Protein AF-A0A1T4JQT1-F1 (afdb_monomer)

Foldseek 3Di:
DPPCCVPPPCNVVDDDDDPVVVVVVVVVVVVCVVDCPVVVVLVVVLVVVVVVCVVVVWDWDDDPDSKIKTFDFPPDDPVVVLVVVQVVCVVVVPPKDWDWDFDDPDPDDDGGITITNIDD

Organism: NCBI:txid142842

InterPro domains:
  IPR004839 Aminotransferase, class I/classII, large domain [PF00155] (7-88)
  IPR015421 Pyridoxal phosphate-dependent transferase, major domain [G3DSA:3.40.640.10] (2-35)
  IPR015422 Pyridoxal phosphate-dependent transferase, small domain [G3DSA:3.90.1150.10] (36-87)
  IPR015424 Pyridoxal phosphate-dependent transferase [SSF53383] (3-87)

Secondary structure (DSSP, 8-state):
--HHHHH-HHHHTSPPPPHHHHHHHHHHHHHHHH-THHHHHHHHHHHHHHHHHHHTT-EE---SSS-EEEEPPTTS-HHHHHHHHHHHHHHHT---EEEEE-SSS----SS-EEEEEEE-

Radius of gyration: 19.6 Å; Cα contacts (8 Å, |Δi|>4): 101; chains: 1; bounding box: 39×35×54 Å

Solvent-accessible surface area (backbone atoms only — not comparable to full-atom values): 7384 Å² total; per-residue (Å²): 136,66,65,60,71,78,65,35,61,78,62,69,77,46,82,78,77,54,71,67,58,52,52,52,53,49,52,49,51,56,49,54,76,73,42,63,63,64,56,53,50,52,53,50,50,50,53,51,52,53,49,54,42,45,75,73,69,50,50,64,55,97,59,99,57,86,50,50,36,36,49,51,61,96,88,56,60,69,66,58,55,46,50,51,52,50,54,51,34,69,70,68,72,52,86,58,50,68,44,67,50,71,82,86,88,65,100,67,88,90,73,59,62,37,31,38,39,59,52,123

Structure (mmCIF, N/CA/C/O backbone):
data_AF-A0A1T4JQT1-F1
#
_entry.id   AF-A0A1T4JQT1-F1
#
loop_
_atom_site.group_PDB
_atom_site.id
_atom_site.type_symbol
_atom_site.label_atom_id
_atom_site.label_alt_id
_atom_site.label_comp_id
_atom_site.label_asym_id
_atom_site.label_entity_id
_atom_site.label_seq_id
_atom_site.pdbx_PDB_ins_code
_atom_site.Cartn_x
_atom_site.Cartn_y
_atom_site.Cartn_z
_atom_site.occupancy
_atom_site.B_iso_or_equiv
_atom_site.auth_seq_id
_atom_site.auth_comp_id
_atom_site.auth_asym_id
_atom_site.auth_atom_id
_atom_site.pdbx_PDB_model_num
ATOM 1 N N . MET A 1 1 ? 7.246 12.844 -29.189 1.00 52.28 1 MET A N 1
ATOM 2 C CA . MET A 1 1 ? 7.428 11.842 -28.115 1.00 52.28 1 MET A CA 1
ATOM 3 C C . MET A 1 1 ? 8.524 12.345 -27.169 1.00 52.28 1 MET A C 1
ATOM 5 O O . MET A 1 1 ? 9.494 12.888 -27.675 1.00 52.28 1 MET A O 1
ATOM 9 N N . ASN A 1 2 ? 8.350 12.228 -25.843 1.00 67.62 2 ASN A N 1
ATOM 10 C CA . ASN A 1 2 ? 9.296 12.611 -24.764 1.00 67.62 2 ASN A CA 1
ATOM 11 C C . ASN A 1 2 ? 9.565 14.103 -24.476 1.00 67.62 2 ASN A C 1
ATOM 13 O O . ASN A 1 2 ? 10.676 14.484 -24.116 1.00 67.62 2 ASN A O 1
ATOM 17 N N . ILE A 1 3 ? 8.535 14.958 -24.508 1.00 89.38 3 ILE A N 1
ATOM 18 C CA . ILE A 1 3 ? 8.698 16.356 -24.060 1.00 89.38 3 ILE A CA 1
ATOM 19 C C . ILE A 1 3 ? 9.032 16.473 -22.563 1.00 89.38 3 ILE A C 1
ATOM 21 O O . ILE A 1 3 ? 9.713 17.413 -22.170 1.00 89.38 3 ILE A O 1
ATOM 25 N N . LEU A 1 4 ? 8.566 15.528 -21.733 1.00 86.19 4 LEU A N 1
ATOM 26 C CA . LEU A 1 4 ? 8.717 15.584 -20.278 1.00 86.19 4 LEU A CA 1
ATOM 27 C C . LEU A 1 4 ? 10.178 15.376 -19.869 1.00 86.19 4 LEU A C 1
ATOM 29 O O . LEU A 1 4 ? 10.704 16.151 -19.083 1.00 86.19 4 LEU A O 1
ATOM 33 N N . ILE A 1 5 ? 10.855 14.408 -20.491 1.00 84.12 5 ILE A N 1
ATOM 34 C CA . ILE A 1 5 ? 12.280 14.131 -20.264 1.00 84.12 5 ILE A CA 1
ATOM 35 C C . ILE A 1 5 ? 13.144 15.335 -20.661 1.00 84.12 5 ILE A C 1
ATOM 37 O O . ILE A 1 5 ? 14.099 15.663 -19.968 1.00 84.12 5 ILE A O 1
ATOM 41 N N . LEU A 1 6 ? 12.785 16.018 -21.754 1.00 84.94 6 LEU A N 1
ATOM 42 C CA . LEU A 1 6 ? 13.563 17.135 -22.300 1.00 84.94 6 LEU A CA 1
ATOM 43 C C . LEU A 1 6 ? 13.265 18.491 -21.640 1.00 84.94 6 LEU A C 1
ATOM 45 O O . LEU A 1 6 ? 14.068 19.411 -21.774 1.00 84.94 6 LEU A O 1
ATOM 49 N N . LYS A 1 7 ? 12.119 18.654 -20.963 1.00 89.56 7 LYS A N 1
ATOM 50 C CA . LYS A 1 7 ? 11.702 19.939 -20.364 1.00 89.56 7 LYS A CA 1
ATOM 51 C C . LYS A 1 7 ? 11.597 19.932 -18.840 1.00 89.56 7 LYS A C 1
ATOM 53 O O . LYS A 1 7 ? 11.611 21.008 -18.240 1.00 89.56 7 LYS A O 1
ATOM 58 N N . ALA A 1 8 ? 11.483 18.776 -18.190 1.00 92.00 8 ALA A N 1
ATOM 59 C CA . ALA A 1 8 ? 11.379 18.720 -16.737 1.00 92.00 8 ALA A CA 1
ATOM 60 C C . ALA A 1 8 ? 12.758 18.902 -16.088 1.00 92.00 8 ALA A C 1
ATOM 62 O O . ALA A 1 8 ? 13.576 17.984 -16.054 1.00 92.00 8 ALA A O 1
ATOM 63 N N . ARG A 1 9 ? 12.999 20.084 -15.505 1.00 88.56 9 ARG A N 1
ATOM 64 C CA . ARG A 1 9 ? 14.235 20.373 -14.751 1.00 88.56 9 ARG A CA 1
ATOM 65 C C . ARG A 1 9 ? 14.462 19.389 -13.603 1.00 88.56 9 ARG A C 1
ATOM 67 O O . ARG A 1 9 ? 15.592 18.981 -13.373 1.00 88.56 9 ARG A O 1
ATOM 74 N N . THR A 1 10 ? 13.390 18.982 -12.925 1.00 89.69 10 THR A N 1
ATOM 75 C CA . THR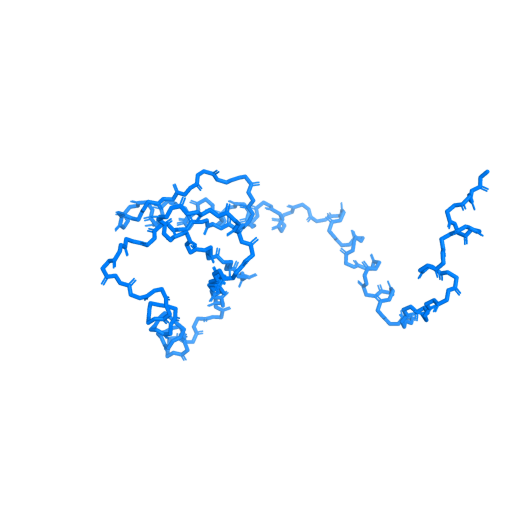 A 1 10 ? 13.437 17.995 -11.836 1.00 89.69 10 THR A CA 1
ATOM 76 C C . THR A 1 10 ? 13.899 16.618 -12.298 1.00 89.69 10 THR A C 1
ATOM 78 O O . THR A 1 10 ? 14.420 15.870 -11.485 1.00 89.69 10 THR A O 1
ATOM 81 N N . PHE A 1 11 ? 13.740 16.283 -13.580 1.00 86.00 11 PHE A N 1
ATOM 82 C CA . PHE A 1 11 ? 14.234 15.030 -14.145 1.00 86.00 11 PHE A CA 1
ATOM 83 C C . PHE A 1 11 ? 15.684 15.164 -14.630 1.00 86.00 11 PHE A C 1
ATOM 85 O O . PHE A 1 11 ? 16.516 14.322 -14.319 1.00 86.00 11 PHE A O 1
ATOM 92 N N . ILE A 1 12 ? 16.006 16.247 -15.348 1.00 89.94 12 ILE A N 1
ATOM 93 C CA . ILE A 1 12 ? 17.335 16.465 -15.953 1.00 89.94 12 ILE A CA 1
ATOM 94 C C . ILE A 1 12 ? 18.430 16.674 -14.896 1.00 89.94 12 ILE A C 1
ATOM 96 O O . ILE A 1 12 ? 19.556 16.226 -15.086 1.00 89.94 12 ILE A O 1
ATOM 100 N N . TYR A 1 13 ? 18.111 17.360 -13.795 1.00 90.00 13 TYR A N 1
ATOM 101 C CA . TYR A 1 13 ? 19.079 17.721 -12.752 1.00 90.00 13 TYR A CA 1
ATOM 102 C C . TYR A 1 13 ? 18.993 16.839 -11.497 1.00 90.00 13 TYR A C 1
ATOM 104 O O . TYR A 1 13 ? 19.529 17.211 -10.455 1.00 90.00 13 TYR A O 1
ATOM 112 N N . SER A 1 14 ? 18.314 15.690 -11.568 1.00 88.50 14 SER A N 1
ATOM 113 C CA . SER A 1 14 ? 18.234 14.729 -10.462 1.00 88.50 14 SER A CA 1
ATOM 114 C C . SER A 1 14 ? 19.168 13.543 -10.700 1.00 88.50 14 SER A C 1
ATOM 116 O O . SER A 1 14 ? 19.403 13.131 -11.836 1.00 88.50 14 SER A O 1
ATOM 118 N N . THR A 1 15 ? 19.717 12.986 -9.623 1.00 89.00 15 THR A N 1
ATOM 119 C CA . THR A 1 15 ? 20.487 11.742 -9.681 1.00 89.00 15 THR A CA 1
ATOM 120 C C . THR A 1 15 ? 19.554 10.556 -9.867 1.00 89.00 15 THR A C 1
ATOM 122 O O . THR A 1 15 ? 18.544 10.435 -9.174 1.00 89.00 15 THR A O 1
ATOM 125 N N . VAL A 1 16 ? 19.926 9.651 -10.766 1.00 88.19 16 VAL A N 1
ATOM 126 C CA . VAL A 1 16 ? 19.149 8.440 -11.038 1.00 88.19 16 VAL A CA 1
ATOM 127 C C . VAL A 1 16 ? 19.142 7.520 -9.810 1.00 88.19 16 VAL A C 1
ATOM 129 O O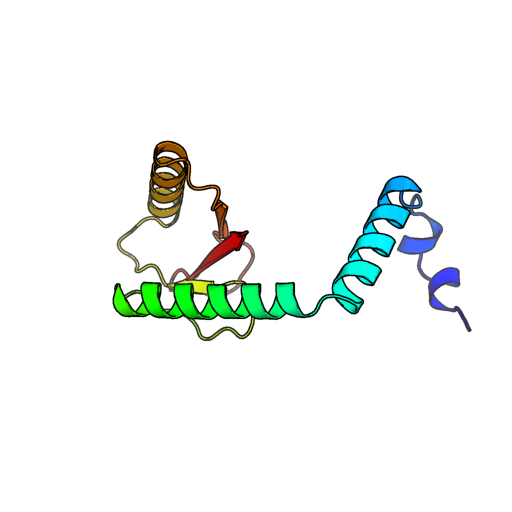 . VAL A 1 16 ? 20.107 7.474 -9.045 1.00 88.19 16 VAL A O 1
ATOM 132 N N . LEU A 1 17 ? 18.043 6.781 -9.632 1.00 91.06 17 LEU A N 1
ATOM 133 C CA . LEU A 1 17 ? 17.913 5.738 -8.614 1.00 91.06 17 LEU A CA 1
ATOM 134 C C . LEU A 1 17 ? 19.011 4.677 -8.769 1.00 91.06 17 LEU A C 1
ATOM 136 O O . LEU A 1 17 ? 19.464 4.383 -9.877 1.00 91.06 17 LEU A O 1
ATOM 140 N N . SER A 1 18 ? 19.412 4.066 -7.652 1.00 94.56 18 SER A N 1
ATOM 141 C CA . SER A 1 18 ? 20.392 2.982 -7.691 1.00 94.56 18 SER A CA 1
ATOM 142 C C . SER A 1 18 ? 19.853 1.790 -8.502 1.00 94.56 18 SER A C 1
ATOM 144 O O . SER A 1 18 ? 18.648 1.510 -8.439 1.00 94.56 18 SER A O 1
ATOM 146 N N . PRO A 1 19 ? 20.713 1.037 -9.216 1.00 92.81 19 PRO A N 1
ATOM 147 C CA . PRO A 1 19 ? 20.280 -0.150 -9.953 1.00 92.81 19 PRO A CA 1
ATOM 148 C C . PRO A 1 19 ? 19.546 -1.168 -9.072 1.00 92.81 19 PRO A C 1
ATOM 150 O O . PRO A 1 19 ? 18.576 -1.774 -9.515 1.00 92.81 19 PRO A O 1
ATOM 153 N N . GLY A 1 20 ? 19.963 -1.310 -7.808 1.00 95.88 20 GLY A N 1
ATOM 154 C CA . GLY A 1 20 ? 19.315 -2.201 -6.845 1.00 95.88 20 GLY A CA 1
ATOM 155 C C . GLY A 1 20 ? 17.885 -1.774 -6.513 1.00 95.88 20 GLY A C 1
ATOM 156 O O . GLY A 1 20 ? 16.985 -2.608 -6.503 1.00 95.88 20 GLY A O 1
ATOM 157 N N . THR A 1 21 ? 17.649 -0.474 -6.311 1.00 93.88 21 THR A N 1
ATOM 158 C CA . THR A 1 21 ? 16.298 0.056 -6.065 1.00 93.88 21 THR A CA 1
ATOM 159 C C . THR A 1 21 ? 15.399 -0.149 -7.279 1.00 93.88 21 THR A C 1
ATOM 161 O O . THR A 1 21 ? 14.267 -0.593 -7.124 1.00 93.88 21 THR A O 1
ATOM 164 N N . ILE A 1 22 ? 15.910 0.116 -8.485 1.00 94.12 22 ILE A N 1
ATOM 165 C CA . ILE A 1 22 ? 15.147 -0.064 -9.728 1.00 94.12 22 ILE A CA 1
ATOM 166 C C . ILE A 1 22 ? 14.770 -1.537 -9.916 1.00 94.12 22 ILE A C 1
ATOM 168 O O . ILE A 1 22 ? 13.607 -1.836 -10.178 1.00 94.12 22 ILE A O 1
ATOM 172 N N . ALA A 1 23 ? 15.725 -2.455 -9.738 1.00 94.56 23 ALA A N 1
ATOM 173 C CA . ALA A 1 23 ? 15.482 -3.888 -9.872 1.00 94.56 23 ALA A CA 1
ATOM 174 C C . ALA A 1 23 ? 14.468 -4.400 -8.837 1.00 94.56 23 ALA A C 1
ATOM 176 O O . ALA A 1 23 ? 13.558 -5.145 -9.191 1.00 94.56 23 ALA A O 1
ATOM 177 N N . ALA A 1 24 ? 14.578 -3.961 -7.580 1.00 94.56 24 ALA A N 1
ATOM 178 C CA . ALA A 1 24 ? 13.631 -4.326 -6.530 1.00 94.56 24 ALA A CA 1
ATOM 179 C C . ALA A 1 24 ? 12.218 -3.788 -6.808 1.00 94.56 24 ALA A C 1
ATOM 181 O O . ALA A 1 24 ? 11.240 -4.514 -6.641 1.00 94.56 24 ALA A O 1
ATOM 182 N N . SER A 1 25 ? 12.094 -2.536 -7.261 1.00 94.00 25 SER A N 1
ATOM 183 C CA . SER A 1 25 ? 10.799 -1.964 -7.641 1.00 94.00 25 SER A CA 1
ATOM 184 C C . SER A 1 25 ? 10.177 -2.696 -8.828 1.00 94.00 25 SER A C 1
ATOM 186 O O . SER A 1 25 ? 8.981 -2.967 -8.796 1.00 94.00 25 SER A O 1
ATOM 188 N N . LEU A 1 26 ? 10.973 -3.054 -9.840 1.00 94.31 26 LEU A N 1
ATOM 189 C CA . LEU A 1 26 ? 10.487 -3.807 -10.995 1.00 94.31 26 LEU A CA 1
ATOM 190 C C . LEU A 1 26 ? 9.997 -5.199 -10.579 1.00 94.31 26 LEU A C 1
ATOM 192 O O . LEU A 1 26 ? 8.862 -5.551 -10.873 1.00 94.31 26 LEU A O 1
ATOM 196 N N . ALA A 1 27 ? 10.801 -5.931 -9.804 1.00 92.75 27 ALA A N 1
ATOM 197 C CA . ALA A 1 27 ? 10.424 -7.244 -9.290 1.00 92.75 27 ALA A CA 1
ATOM 198 C C . ALA A 1 27 ? 9.160 -7.190 -8.415 1.00 92.75 27 ALA A C 1
ATOM 200 O O . ALA A 1 27 ? 8.319 -8.077 -8.501 1.00 92.75 27 ALA A O 1
ATOM 201 N N . SER A 1 28 ? 9.000 -6.142 -7.598 1.00 91.50 28 SER A N 1
ATOM 202 C CA . SER A 1 28 ? 7.795 -5.933 -6.785 1.00 91.50 28 SER A CA 1
ATOM 203 C C . SER A 1 28 ? 6.550 -5.705 -7.647 1.00 91.50 28 SER A C 1
ATOM 205 O O . SER A 1 28 ? 5.510 -6.311 -7.399 1.00 91.50 28 SER A O 1
ATOM 207 N N . LEU A 1 29 ? 6.655 -4.883 -8.697 1.00 91.50 29 LEU A N 1
ATOM 208 C CA . LEU A 1 29 ? 5.551 -4.647 -9.630 1.00 91.50 29 LEU A CA 1
ATOM 209 C C . LEU A 1 29 ? 5.191 -5.910 -10.419 1.00 91.50 29 LEU A C 1
ATOM 211 O O . LEU A 1 29 ? 4.008 -6.228 -10.536 1.00 91.50 29 LEU A O 1
ATOM 215 N N . ASP A 1 30 ? 6.190 -6.649 -10.901 1.00 92.75 30 ASP A N 1
ATOM 216 C CA . ASP A 1 30 ? 5.983 -7.924 -11.594 1.00 92.75 30 ASP A CA 1
ATOM 217 C C . ASP A 1 30 ? 5.325 -8.952 -10.667 1.00 92.75 30 ASP A C 1
ATOM 219 O O . ASP A 1 30 ? 4.408 -9.674 -11.062 1.00 92.75 30 ASP A O 1
ATOM 223 N N . TYR A 1 31 ? 5.754 -9.001 -9.407 1.00 91.44 31 TYR A N 1
ATOM 224 C CA . TYR A 1 31 ? 5.174 -9.885 -8.406 1.00 91.44 31 TYR A CA 1
ATOM 225 C C . TYR A 1 31 ? 3.716 -9.522 -8.096 1.00 91.44 31 TYR A C 1
ATOM 227 O O . TYR A 1 31 ? 2.860 -10.407 -8.101 1.00 91.44 31 TYR A O 1
ATOM 235 N N . LEU A 1 32 ? 3.406 -8.238 -7.895 1.00 88.19 32 LEU A N 1
ATOM 236 C CA . LEU A 1 32 ? 2.036 -7.764 -7.663 1.00 88.19 32 LEU A CA 1
ATOM 237 C C . LEU A 1 32 ? 1.124 -7.989 -8.875 1.00 88.19 32 LEU A C 1
ATOM 239 O O . LEU A 1 32 ? -0.048 -8.312 -8.702 1.00 88.19 32 LEU A O 1
ATOM 243 N N . GLY A 1 33 ? 1.650 -7.847 -10.094 1.00 87.50 33 GLY A N 1
ATOM 244 C CA . GLY A 1 33 ? 0.893 -8.097 -11.321 1.00 87.50 33 GLY A CA 1
ATOM 245 C C . GLY A 1 33 ? 0.489 -9.563 -11.503 1.00 87.50 33 GLY A C 1
ATOM 246 O O . GLY A 1 33 ? -0.546 -9.835 -12.105 1.00 87.50 33 GLY A O 1
ATOM 247 N N . ASN A 1 34 ? 1.276 -10.498 -10.963 1.00 88.25 34 ASN A N 1
ATOM 248 C CA . ASN A 1 34 ? 1.029 -11.936 -11.087 1.00 88.25 34 ASN A CA 1
ATOM 249 C C . ASN A 1 34 ? 0.292 -12.552 -9.884 1.00 88.25 34 ASN A C 1
ATOM 251 O O . ASN A 1 34 ? -0.274 -13.633 -10.023 1.00 88.25 34 ASN A O 1
ATOM 255 N N . ASN A 1 35 ? 0.280 -11.894 -8.719 1.00 82.62 35 ASN A N 1
ATOM 256 C CA . ASN A 1 35 ? -0.274 -12.448 -7.479 1.00 82.62 35 ASN A CA 1
ATOM 257 C C . ASN A 1 35 ? -1.409 -11.576 -6.923 1.00 82.62 35 ASN A C 1
ATOM 259 O O . ASN A 1 35 ? -1.197 -10.721 -6.062 1.00 82.62 35 ASN A O 1
ATOM 263 N N . CYS A 1 36 ? -2.642 -11.823 -7.376 1.00 82.50 36 CYS A N 1
ATOM 264 C CA . CYS A 1 36 ? -3.830 -11.137 -6.850 1.00 82.50 36 CYS A CA 1
ATOM 265 C C . CYS A 1 36 ? -4.222 -11.584 -5.430 1.00 82.50 36 CYS A C 1
ATOM 267 O O . CYS A 1 36 ? -4.933 -10.855 -4.744 1.00 82.50 36 CYS A O 1
ATOM 269 N N . GLU A 1 37 ? -3.748 -12.745 -4.973 1.00 88.00 37 GLU A N 1
ATOM 270 C CA . GLU A 1 37 ? -4.089 -13.317 -3.661 1.00 88.00 37 GLU A CA 1
ATOM 271 C C . GLU A 1 37 ? -3.720 -12.384 -2.500 1.00 88.00 37 GLU A C 1
ATOM 273 O O . GLU A 1 37 ? -4.504 -12.205 -1.575 1.00 88.00 37 GLU A O 1
ATOM 278 N N . ILE A 1 38 ? -2.580 -11.699 -2.601 1.00 85.69 38 ILE A N 1
ATOM 279 C CA . ILE A 1 38 ? -2.096 -10.765 -1.573 1.00 85.69 38 ILE A CA 1
ATOM 280 C C . ILE A 1 38 ? -3.015 -9.545 -1.454 1.00 85.69 38 ILE A C 1
ATOM 282 O O . ILE A 1 38 ? -3.232 -9.022 -0.362 1.00 85.69 38 ILE A O 1
ATOM 286 N N . LEU A 1 39 ? -3.579 -9.083 -2.574 1.00 85.19 39 LEU A N 1
ATOM 287 C CA . LEU A 1 39 ? -4.547 -7.987 -2.559 1.00 85.19 39 LEU A CA 1
ATOM 288 C C . LEU A 1 39 ? -5.870 -8.435 -1.937 1.00 85.19 39 LEU A C 1
ATOM 290 O O . LEU A 1 39 ? -6.455 -7.684 -1.159 1.00 85.19 39 LEU A O 1
ATOM 294 N N . GLU A 1 40 ? -6.335 -9.644 -2.248 1.00 87.88 40 GLU A N 1
ATOM 295 C CA . GLU A 1 40 ? -7.550 -10.200 -1.641 1.00 87.88 40 GLU A CA 1
ATOM 296 C C . GLU A 1 40 ? -7.399 -10.400 -0.131 1.00 87.88 40 GLU A C 1
ATOM 298 O O . GLU A 1 40 ? -8.309 -10.050 0.626 1.00 87.88 40 GLU A O 1
ATOM 303 N N . GLU A 1 41 ? -6.241 -10.885 0.318 1.00 88.25 41 GLU A N 1
ATOM 304 C CA . GLU A 1 41 ? -5.909 -11.008 1.737 1.00 88.25 41 GLU A CA 1
ATOM 305 C C . GLU A 1 41 ? -5.896 -9.638 2.425 1.00 88.25 41 GLU A C 1
ATOM 307 O O . GLU A 1 41 ? -6.577 -9.449 3.435 1.00 88.25 41 GLU A O 1
ATOM 312 N N . LEU A 1 42 ? -5.228 -8.643 1.830 1.00 85.62 42 LEU A N 1
ATOM 313 C CA . LEU A 1 42 ? -5.224 -7.267 2.330 1.00 85.62 42 LEU A CA 1
ATOM 314 C C . LEU A 1 42 ? -6.652 -6.720 2.484 1.00 85.62 42 LEU A C 1
ATOM 316 O O . LEU A 1 42 ? -7.001 -6.167 3.529 1.00 85.62 42 LEU A O 1
ATOM 320 N N . TRP A 1 43 ? -7.508 -6.889 1.473 1.00 86.81 43 TRP A N 1
ATOM 321 C CA . TRP A 1 43 ? -8.904 -6.448 1.550 1.00 86.81 43 TRP A CA 1
ATOM 322 C C . TRP A 1 43 ? -9.728 -7.255 2.558 1.00 86.81 43 TRP A C 1
ATOM 324 O O . TRP A 1 43 ? -10.621 -6.693 3.201 1.00 86.81 43 TRP A O 1
ATOM 334 N N . GLY A 1 44 ? -9.436 -8.545 2.729 1.00 87.44 44 GLY A N 1
ATOM 335 C CA . GLY A 1 44 ? -9.983 -9.386 3.794 1.00 87.44 44 GLY A CA 1
ATOM 336 C C . GLY A 1 44 ? -9.671 -8.821 5.177 1.00 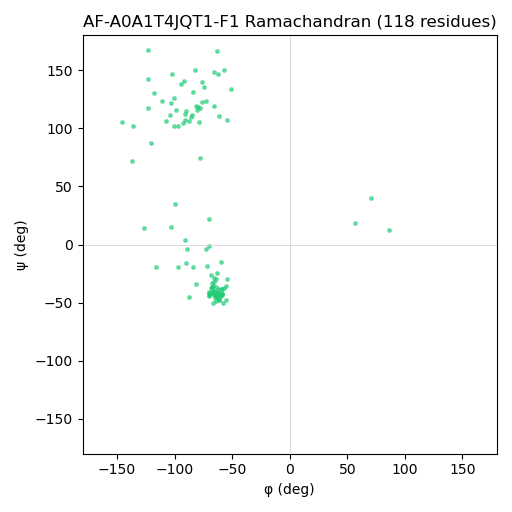87.44 44 GLY A C 1
ATOM 337 O O . GLY A 1 44 ? -10.589 -8.578 5.964 1.00 87.44 44 GLY A O 1
ATOM 338 N N . ASN A 1 45 ? -8.406 -8.502 5.416 1.00 85.88 45 ASN A N 1
ATOM 339 C CA . ASN A 1 45 ? -7.923 -7.938 6.669 1.00 85.88 45 ASN A CA 1
ATOM 340 C C . ASN A 1 45 ? -8.510 -6.549 6.946 1.00 85.88 45 ASN A C 1
ATOM 342 O O . ASN A 1 45 ? -8.976 -6.279 8.051 1.00 85.88 45 ASN A O 1
ATOM 346 N N . ILE A 1 46 ? -8.599 -5.688 5.925 1.00 85.06 46 ILE A N 1
ATOM 347 C CA . ILE A 1 46 ? -9.250 -4.373 6.036 1.00 85.06 46 ILE A CA 1
ATOM 348 C C . ILE A 1 46 ? -10.716 -4.524 6.461 1.00 85.06 46 ILE A C 1
ATOM 350 O O . ILE A 1 46 ? -11.193 -3.767 7.308 1.00 85.06 46 ILE A O 1
ATOM 354 N N . ARG A 1 47 ? -11.453 -5.482 5.881 1.00 86.19 47 ARG A N 1
ATOM 355 C CA . ARG A 1 47 ? -12.855 -5.744 6.255 1.00 86.19 47 ARG A CA 1
ATOM 356 C C . ARG A 1 47 ? -12.968 -6.241 7.693 1.00 86.19 47 ARG A C 1
ATOM 358 O O . ARG A 1 47 ? -13.850 -5.774 8.416 1.00 86.19 47 ARG A O 1
ATOM 365 N N . LEU A 1 48 ? -12.077 -7.141 8.102 1.00 84.62 48 LEU A N 1
ATOM 366 C CA . LEU A 1 48 ? -12.029 -7.668 9.463 1.00 84.62 48 LEU A CA 1
ATOM 367 C C . LEU A 1 48 ? -11.754 -6.550 10.476 1.00 84.62 48 LEU A C 1
ATOM 369 O O . LEU A 1 48 ? -12.519 -6.393 11.426 1.00 84.62 48 LEU A O 1
ATOM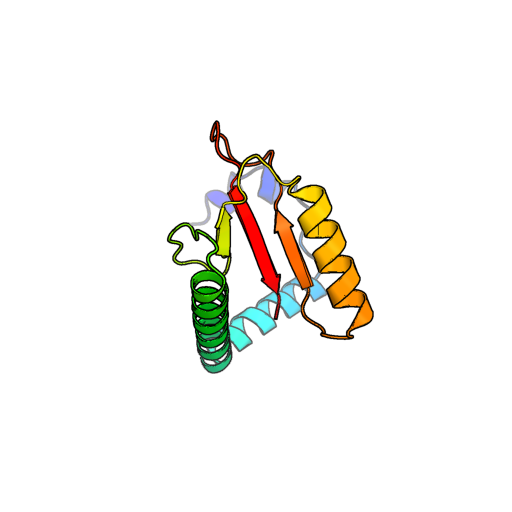 373 N N . LEU A 1 49 ? -10.752 -5.705 10.219 1.00 82.94 49 LEU A N 1
ATOM 374 C CA . LEU A 1 49 ? -10.406 -4.591 11.101 1.00 82.94 49 LEU A CA 1
ATOM 375 C C . LEU A 1 49 ? -11.532 -3.552 11.181 1.00 82.94 49 LEU A C 1
ATOM 377 O O . LEU A 1 49 ? -11.893 -3.112 12.269 1.00 82.94 49 LEU A O 1
ATOM 381 N N . LYS A 1 50 ? -12.133 -3.181 10.040 1.00 82.12 50 LYS A N 1
ATOM 382 C CA . LYS A 1 50 ? -13.273 -2.248 10.012 1.00 82.12 50 LYS A CA 1
ATOM 383 C C . LYS A 1 50 ? -14.449 -2.772 10.829 1.00 82.12 50 LYS A C 1
ATOM 385 O O . LYS A 1 50 ? -15.068 -1.999 11.556 1.00 82.12 50 LYS A O 1
ATOM 390 N N . THR A 1 51 ? -14.744 -4.064 10.717 1.00 84.88 51 THR A N 1
ATOM 391 C CA . THR A 1 51 ? -15.837 -4.691 11.470 1.00 84.88 51 THR A CA 1
ATOM 392 C C . THR A 1 51 ? -15.515 -4.690 12.962 1.00 84.88 51 THR A C 1
ATOM 394 O O . THR A 1 51 ? -16.287 -4.133 13.734 1.00 84.88 51 THR A O 1
ATOM 397 N N . GLY A 1 52 ? -14.322 -5.154 13.356 1.00 83.88 52 GLY A N 1
ATOM 398 C CA . GLY A 1 52 ? -13.899 -5.169 14.760 1.00 83.88 52 GLY A CA 1
ATOM 399 C C . GLY A 1 52 ? -13.889 -3.782 15.411 1.00 83.88 52 GLY A C 1
ATOM 400 O O . GLY A 1 52 ? -14.379 -3.615 16.523 1.00 83.88 52 GLY A O 1
ATOM 401 N N . LEU A 1 53 ? -13.410 -2.754 14.706 1.00 80.06 53 LEU A N 1
ATOM 402 C CA . LEU A 1 53 ? -13.424 -1.378 15.212 1.00 80.06 53 LEU A CA 1
ATOM 403 C C . LEU A 1 53 ? -14.843 -0.805 15.334 1.00 80.06 53 LEU A C 1
ATOM 405 O O . LEU A 1 53 ? -15.124 -0.069 16.281 1.00 80.06 53 LEU A O 1
ATOM 409 N N . THR A 1 54 ? -15.737 -1.147 14.402 1.00 82.75 54 THR A N 1
ATOM 410 C CA . THR A 1 54 ? -17.146 -0.728 14.467 1.00 82.75 54 THR A CA 1
ATOM 411 C C . THR A 1 54 ? -17.859 -1.401 15.640 1.00 82.75 54 THR A C 1
ATOM 413 O O . THR A 1 54 ? -18.579 -0.728 16.378 1.00 82.75 54 THR A O 1
ATOM 416 N N . ASP A 1 55 ? -17.608 -2.693 15.862 1.00 84.00 55 ASP A N 1
ATOM 417 C CA . ASP A 1 55 ? -18.189 -3.472 16.963 1.00 84.00 55 ASP A CA 1
ATOM 418 C C . ASP A 1 55 ? -17.710 -2.977 18.338 1.00 84.00 55 ASP A C 1
ATOM 420 O O . ASP A 1 55 ? -18.473 -2.974 19.304 1.00 84.00 55 ASP A O 1
ATOM 424 N N . LEU A 1 56 ? -16.472 -2.479 18.418 1.00 80.38 56 LEU A N 1
ATOM 425 C CA . LEU A 1 56 ? -15.917 -1.813 19.603 1.00 80.38 56 LEU A CA 1
ATOM 426 C C . LEU A 1 56 ? -16.488 -0.400 19.843 1.00 80.38 56 LEU A C 1
ATOM 428 O O . LEU A 1 56 ? -16.168 0.230 20.852 1.00 80.38 56 LEU A O 1
ATOM 432 N N . GLY A 1 57 ? -17.337 0.109 18.944 1.00 78.12 57 GLY A N 1
ATOM 433 C CA . GLY A 1 57 ? -18.014 1.400 19.086 1.00 78.12 57 GLY A CA 1
ATOM 434 C C . GLY A 1 57 ? -17.213 2.606 18.588 1.00 78.12 57 GLY A C 1
ATOM 435 O O . GLY A 1 57 ? -17.599 3.747 18.863 1.00 78.12 57 GLY A O 1
ATOM 436 N N . TYR A 1 58 ? -16.120 2.395 17.847 1.00 76.25 58 TYR A N 1
ATOM 437 C CA . TYR A 1 58 ? -15.383 3.492 17.221 1.00 76.25 58 TYR A CA 1
ATOM 438 C C . TYR A 1 58 ? -16.113 4.020 15.982 1.00 76.25 58 TYR A C 1
ATOM 440 O O . TYR A 1 58 ? -16.641 3.267 15.163 1.00 76.25 58 TYR A O 1
ATOM 448 N N . LYS A 1 59 ? -16.109 5.346 15.807 1.00 75.56 59 LYS A N 1
ATOM 449 C CA . LYS A 1 59 ? -16.660 5.991 14.610 1.00 75.56 59 LYS A CA 1
ATOM 450 C C . LYS A 1 59 ? -15.605 6.025 13.509 1.00 75.56 59 LYS A C 1
ATOM 452 O O . LYS A 1 59 ? -14.616 6.749 13.610 1.00 75.56 59 LYS A O 1
ATOM 457 N N . LEU A 1 60 ? -15.841 5.259 12.451 1.00 77.75 60 LEU A N 1
ATOM 458 C CA . LEU A 1 60 ? -14.988 5.216 11.266 1.00 77.75 60 LEU A CA 1
ATOM 459 C C . LEU A 1 60 ? -15.466 6.222 10.216 1.00 77.75 60 LEU A C 1
ATOM 461 O O . LEU A 1 60 ? -16.670 6.347 9.979 1.00 77.75 60 LEU A O 1
ATOM 465 N N . VAL A 1 61 ? -14.535 6.894 9.533 1.00 79.06 61 VAL A N 1
ATOM 466 C CA . VAL A 1 61 ? -14.879 7.659 8.321 1.00 79.06 61 VAL A CA 1
ATOM 467 C C . VAL A 1 61 ? -14.883 6.695 7.131 1.00 79.06 61 VAL A C 1
ATOM 469 O O . VAL A 1 61 ? -13.929 5.927 6.972 1.00 79.06 61 VAL A O 1
ATOM 472 N N . PRO A 1 62 ? -15.924 6.698 6.277 1.00 75.62 62 PRO A N 1
ATOM 473 C CA . PRO A 1 62 ? -15.977 5.807 5.124 1.00 75.62 62 PRO A CA 1
ATOM 474 C C . PRO A 1 62 ? -14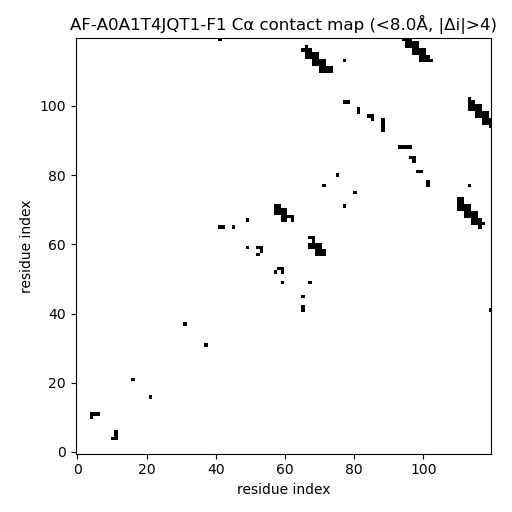.812 6.093 4.163 1.00 75.62 62 PRO A C 1
ATOM 476 O O . PRO A 1 62 ? -14.777 7.126 3.500 1.00 75.62 62 PRO A O 1
ATOM 479 N N . SER A 1 63 ? -13.865 5.154 4.071 1.00 74.62 63 SER A N 1
ATOM 480 C CA . SER A 1 63 ? -12.739 5.192 3.132 1.00 74.62 63 SER A CA 1
ATOM 481 C C . SER A 1 63 ? -12.706 3.939 2.250 1.00 74.62 63 SER A C 1
ATOM 483 O O . SER A 1 63 ? -12.968 2.821 2.708 1.00 74.62 63 SER A O 1
ATOM 485 N N . GLN A 1 64 ? -12.347 4.117 0.977 1.00 75.38 64 GLN A N 1
ATOM 486 C CA . GLN A 1 64 ? -12.054 3.029 0.031 1.00 75.38 64 GLN A CA 1
ATOM 487 C C . GLN A 1 64 ? -10.539 2.806 -0.117 1.00 75.38 64 GLN A C 1
ATOM 489 O O . GLN A 1 64 ? -10.046 2.507 -1.200 1.00 75.38 64 GLN A O 1
ATOM 494 N N . SER A 1 65 ? -9.782 2.992 0.964 1.00 78.75 65 SER A N 1
ATOM 495 C CA . SER A 1 65 ? -8.332 2.786 0.993 1.00 78.75 65 SER A CA 1
ATOM 496 C C . SER A 1 65 ? -7.942 1.778 2.075 1.00 78.75 65 SER A C 1
ATOM 498 O O . SER A 1 65 ? -8.744 1.445 2.950 1.00 78.75 65 SER A O 1
ATOM 500 N N . ALA A 1 66 ? -6.690 1.317 2.025 1.00 76.31 66 ALA A N 1
ATOM 501 C CA . ALA A 1 66 ? -6.073 0.512 3.082 1.00 76.31 66 ALA A CA 1
ATOM 502 C C . ALA A 1 66 ? -5.790 1.306 4.373 1.00 76.31 66 ALA A C 1
ATOM 504 O O . ALA A 1 66 ? -5.313 0.746 5.351 1.00 76.31 66 ALA A O 1
ATOM 505 N N . ILE A 1 67 ? -6.096 2.606 4.387 1.00 79.44 67 ILE A N 1
ATOM 506 C CA . ILE A 1 67 ? -5.957 3.474 5.555 1.00 79.44 67 ILE A CA 1
ATOM 507 C C . ILE A 1 67 ? -7.344 3.641 6.177 1.00 79.44 67 ILE A C 1
ATOM 509 O O . ILE A 1 67 ? -8.294 4.033 5.486 1.00 79.44 67 ILE A O 1
ATOM 513 N N . ILE A 1 68 ? -7.464 3.350 7.474 1.00 77.44 68 ILE A N 1
ATOM 514 C CA . ILE A 1 68 ? -8.741 3.352 8.194 1.00 77.44 68 ILE A CA 1
ATOM 515 C C . ILE A 1 68 ? -8.786 4.575 9.122 1.00 77.44 68 ILE A C 1
ATOM 517 O O . ILE A 1 68 ? -8.089 4.607 10.138 1.00 77.44 68 ILE A O 1
ATOM 521 N N . PRO A 1 69 ? -9.582 5.608 8.786 1.00 72.50 69 PRO A N 1
ATOM 522 C CA . PRO A 1 69 ? -9.750 6.776 9.639 1.00 72.50 69 PRO A CA 1
ATOM 523 C C . PRO A 1 69 ? -10.597 6.428 10.857 1.00 72.50 69 PRO A C 1
ATOM 525 O O . PRO A 1 69 ? -11.747 6.009 10.700 1.00 72.50 69 PRO A O 1
ATOM 528 N N . ILE A 1 70 ? -10.067 6.663 12.052 1.00 74.50 70 ILE A N 1
ATOM 529 C CA . ILE A 1 70 ? -10.800 6.531 13.308 1.00 74.50 70 ILE A CA 1
ATOM 530 C C . ILE A 1 70 ? -10.995 7.925 13.903 1.00 74.50 70 ILE A C 1
ATOM 532 O O . ILE A 1 70 ? -10.038 8.657 14.153 1.00 74.50 70 ILE A O 1
ATOM 536 N N . MET A 1 71 ? -12.244 8.306 14.149 1.00 70.94 71 MET A N 1
ATOM 537 C CA . MET A 1 71 ? -12.548 9.537 14.875 1.00 70.94 71 MET A CA 1
ATOM 538 C C . MET A 1 71 ? -12.338 9.293 16.367 1.00 70.94 71 MET A C 1
ATOM 540 O O . MET A 1 71 ? -13.031 8.466 16.967 1.00 70.94 71 MET A O 1
ATOM 544 N N . ILE A 1 72 ? -11.401 10.023 16.968 1.00 67.69 72 ILE A N 1
ATOM 545 C CA . ILE A 1 72 ? -11.173 9.999 18.414 1.00 67.69 72 ILE A CA 1
ATOM 546 C C . ILE A 1 72 ? -11.800 11.276 18.978 1.00 67.69 72 ILE A C 1
ATOM 548 O O . ILE A 1 72 ? -11.486 12.379 18.539 1.00 67.69 72 ILE A O 1
ATOM 552 N N . GLY A 1 73 ? -12.750 11.118 19.903 1.00 60.97 73 GLY A N 1
ATOM 553 C CA . GLY A 1 73 ? -13.455 12.243 20.518 1.00 60.97 73 GLY A CA 1
ATOM 554 C C . GLY A 1 73 ? -12.533 13.170 21.322 1.00 60.97 73 GLY A C 1
ATOM 555 O O . GLY A 1 73 ? -11.411 12.810 21.666 1.00 60.97 73 GLY A O 1
ATOM 556 N N . ASN A 1 74 ? -13.050 14.353 21.665 1.00 57.50 74 ASN A N 1
ATOM 557 C CA . ASN A 1 74 ? -12.329 15.475 22.294 1.00 57.50 74 ASN A CA 1
ATOM 558 C C . ASN A 1 74 ? -11.680 15.154 23.663 1.00 57.50 74 ASN A C 1
ATOM 560 O O . ASN A 1 74 ? -10.858 15.909 24.163 1.00 57.50 74 ASN A O 1
ATOM 564 N N . GLU A 1 75 ? -12.061 14.041 24.287 1.00 53.59 75 GLU A N 1
ATOM 565 C CA . GLU A 1 75 ? -11.702 13.709 25.670 1.00 53.59 75 GLU A CA 1
ATOM 566 C C . GLU A 1 75 ? -10.393 12.919 25.802 1.00 53.59 75 GLU A C 1
ATOM 568 O O . GLU A 1 75 ? -9.853 12.818 26.901 1.00 53.59 75 GLU A O 1
ATOM 573 N N . ARG A 1 76 ? -9.880 12.339 24.709 1.00 57.56 76 ARG A N 1
ATOM 574 C CA . ARG A 1 76 ? -8.657 11.521 24.723 1.00 57.56 76 ARG A CA 1
ATOM 575 C C . ARG A 1 76 ? -7.598 12.160 23.841 1.00 57.56 76 ARG A C 1
ATOM 577 O O . ARG A 1 76 ? -7.880 12.482 22.687 1.00 57.56 76 ARG A O 1
ATOM 584 N N . ASP A 1 77 ? -6.385 12.320 24.367 1.00 65.06 77 ASP A N 1
ATOM 585 C CA . ASP A 1 77 ? -5.250 12.752 23.556 1.00 65.06 77 ASP A CA 1
ATOM 586 C C . ASP A 1 77 ? -4.928 11.645 22.528 1.00 65.06 77 ASP A C 1
ATOM 588 O O . ASP A 1 77 ? -4.622 10.512 22.921 1.00 65.06 77 ASP A O 1
ATOM 592 N N . PRO A 1 78 ? -5.001 11.923 21.210 1.00 63.16 78 PRO A N 1
ATOM 593 C CA . PRO A 1 78 ? -4.622 10.958 20.180 1.00 63.16 78 PRO A CA 1
ATOM 594 C C . PRO A 1 78 ? -3.198 10.424 20.368 1.00 63.16 78 PRO A C 1
ATOM 596 O O . PRO A 1 78 ? -2.919 9.278 20.013 1.00 63.16 78 PRO A O 1
ATOM 599 N N . MET A 1 79 ? -2.304 11.234 20.947 1.00 65.31 79 MET A N 1
ATOM 600 C CA . MET A 1 79 ? -0.917 10.852 21.201 1.00 65.31 79 MET A CA 1
ATOM 601 C C . MET A 1 79 ? -0.803 9.802 22.312 1.00 65.31 79 MET A C 1
ATOM 603 O O . MET A 1 79 ? -0.051 8.836 22.171 1.00 65.31 79 MET A O 1
ATOM 607 N N . GLU A 1 80 ? -1.571 9.943 23.394 1.00 68.25 80 GLU A N 1
ATOM 608 C CA . GLU A 1 80 ? -1.598 8.959 24.485 1.00 68.25 80 GLU A CA 1
ATOM 609 C C . GLU A 1 80 ? -2.192 7.631 24.013 1.00 68.25 80 GLU A C 1
ATOM 611 O O . GLU A 1 80 ? -1.650 6.570 24.321 1.00 68.25 80 GLU A O 1
ATOM 616 N N . LEU A 1 81 ? -3.247 7.677 23.192 1.00 68.62 81 LEU A N 1
ATOM 617 C CA . LEU A 1 81 ? -3.844 6.474 22.611 1.00 68.62 81 LEU A CA 1
ATOM 618 C C . LEU A 1 81 ? -2.881 5.771 21.643 1.00 68.62 81 LEU A C 1
ATOM 620 O O . LEU A 1 81 ? -2.772 4.548 21.678 1.00 68.62 81 LEU A O 1
ATOM 624 N N . SER A 1 82 ? -2.144 6.529 20.822 1.00 65.50 82 SER A N 1
ATOM 625 C CA . SER A 1 82 ? -1.100 5.967 19.957 1.00 65.50 82 SER A CA 1
ATOM 626 C C . SER A 1 82 ? 0.019 5.316 20.759 1.00 65.50 82 SER A C 1
ATOM 628 O O . SER A 1 82 ? 0.499 4.254 20.376 1.00 65.50 82 SER A O 1
ATOM 630 N N . THR A 1 83 ? 0.466 5.970 21.832 1.00 67.75 83 THR A N 1
ATOM 631 C CA . THR A 1 83 ? 1.596 5.495 22.638 1.00 67.75 83 THR A CA 1
ATOM 632 C C . THR A 1 83 ? 1.203 4.243 23.413 1.00 67.75 83 THR A C 1
ATOM 634 O O . THR A 1 83 ? 1.933 3.261 23.366 1.00 67.75 83 THR A O 1
ATOM 637 N N . GLY A 1 84 ? 0.016 4.232 24.028 1.00 70.31 84 GLY A N 1
ATOM 638 C CA . GLY A 1 84 ? -0.519 3.054 24.710 1.00 70.31 84 GLY A CA 1
ATOM 639 C C . GLY A 1 84 ? -0.705 1.866 23.766 1.00 70.31 84 GLY A C 1
ATOM 640 O O . GLY A 1 84 ? -0.245 0.771 24.068 1.00 70.31 84 GLY A O 1
ATOM 641 N N . LEU A 1 85 ? -1.276 2.093 22.576 1.00 69.56 85 LEU A N 1
ATOM 642 C CA . LEU A 1 85 ? -1.438 1.031 21.580 1.00 69.56 85 LEU A CA 1
ATOM 643 C C . LEU A 1 85 ? -0.082 0.470 21.126 1.00 69.56 85 LEU A C 1
ATOM 645 O O . LEU A 1 85 ? 0.080 -0.739 20.999 1.00 69.56 85 LEU A O 1
ATOM 649 N N . LEU A 1 86 ? 0.904 1.340 20.908 1.00 65.81 86 LEU A N 1
ATOM 650 C CA . LEU A 1 86 ? 2.243 0.932 20.494 1.00 65.81 86 LEU A CA 1
ATOM 651 C C . LEU A 1 86 ? 2.975 0.177 21.617 1.00 65.81 86 LEU A C 1
ATOM 653 O O . LEU A 1 86 ? 3.660 -0.804 21.342 1.00 65.81 86 LEU A O 1
ATOM 657 N N . GLU A 1 87 ? 2.798 0.575 22.878 1.00 69.19 87 GLU A N 1
ATOM 658 C CA . GLU A 1 87 ? 3.327 -0.150 24.037 1.00 69.19 87 GLU A CA 1
ATOM 659 C C . GLU A 1 87 ? 2.687 -1.529 24.228 1.00 69.19 87 GLU A C 1
ATOM 661 O O . GLU A 1 87 ? 3.397 -2.478 24.563 1.00 69.19 87 GLU A O 1
ATOM 666 N N . ASP A 1 88 ? 1.377 -1.652 24.020 1.00 67.69 88 ASP A N 1
ATOM 667 C CA . ASP A 1 88 ? 0.659 -2.925 24.143 1.00 67.69 88 ASP A CA 1
ATOM 668 C C . ASP A 1 88 ? 1.050 -3.890 23.012 1.00 67.69 88 ASP A C 1
ATOM 670 O O . ASP A 1 88 ? 1.391 -5.046 23.273 1.00 67.69 88 ASP A O 1
ATOM 674 N N . ILE A 1 89 ? 1.157 -3.390 21.775 1.00 62.50 89 ILE A N 1
ATOM 675 C CA . ILE A 1 89 ? 1.655 -4.150 20.615 1.00 62.50 89 ILE A CA 1
ATOM 676 C C . ILE A 1 89 ? 3.092 -4.649 20.849 1.00 62.50 89 ILE A C 1
ATOM 678 O O . ILE A 1 89 ? 3.406 -5.809 20.568 1.00 62.50 89 ILE A O 1
ATOM 682 N N . LEU A 1 90 ? 3.973 -3.804 21.399 1.00 58.50 90 LEU A N 1
ATOM 683 C CA . LEU A 1 90 ? 5.360 -4.181 21.699 1.00 58.50 90 LEU A CA 1
ATOM 684 C C . LEU A 1 90 ? 5.472 -5.219 22.829 1.00 58.50 90 LEU A C 1
ATOM 686 O O . LEU A 1 90 ? 6.451 -5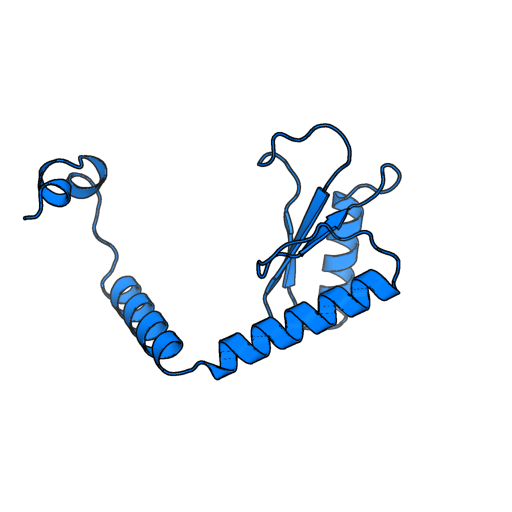.967 22.864 1.00 58.50 90 LEU A O 1
ATOM 690 N N . LYS A 1 91 ? 4.503 -5.278 23.750 1.00 60.91 91 LYS A N 1
ATOM 691 C CA . LYS A 1 91 ? 4.477 -6.261 24.848 1.00 60.91 91 LYS A CA 1
ATOM 692 C C . LYS A 1 91 ? 3.941 -7.620 24.405 1.00 60.91 91 LYS A C 1
ATOM 694 O O . LYS A 1 91 ? 4.427 -8.635 24.903 1.00 60.91 91 LYS A O 1
ATOM 69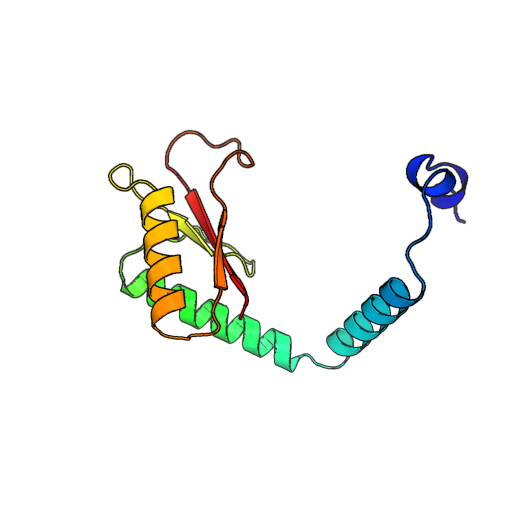9 N N . GLU A 1 92 ? 2.983 -7.659 23.482 1.00 57.56 92 GLU A N 1
ATOM 700 C CA . GLU A 1 92 ? 2.352 -8.913 23.047 1.00 57.56 92 GLU A CA 1
ATOM 701 C C . GLU A 1 92 ? 3.029 -9.588 21.835 1.00 57.56 92 GLU A C 1
ATOM 703 O O . GLU A 1 92 ? 2.585 -10.648 21.404 1.00 57.56 92 GLU A O 1
ATOM 708 N N . ASN A 1 93 ? 4.154 -9.067 21.319 1.00 50.12 93 ASN A N 1
ATOM 709 C CA . ASN A 1 93 ? 4.916 -9.677 20.207 1.00 50.12 93 ASN A CA 1
ATOM 710 C C . ASN A 1 93 ? 4.093 -9.904 18.918 1.00 50.12 93 ASN A C 1
ATOM 712 O O . ASN A 1 93 ? 4.497 -10.672 18.039 1.00 50.12 93 ASN A O 1
ATOM 716 N N . HIS A 1 94 ? 2.955 -9.226 18.769 1.00 50.38 94 HIS A N 1
ATOM 717 C CA . HIS A 1 94 ? 2.212 -9.210 17.518 1.00 50.38 94 HIS A CA 1
ATOM 718 C C . HIS A 1 94 ? 2.942 -8.283 16.537 1.00 50.38 94 HIS A C 1
ATOM 720 O O . HIS A 1 94 ? 3.183 -7.115 16.826 1.00 50.38 94 HIS A O 1
ATOM 726 N N . ASN A 1 95 ? 3.325 -8.810 15.369 1.00 46.97 95 ASN A N 1
ATOM 727 C CA . ASN A 1 95 ? 4.084 -8.110 14.318 1.00 46.97 95 ASN A CA 1
ATOM 728 C C . ASN A 1 95 ? 3.262 -7.012 13.597 1.00 46.97 95 ASN A C 1
ATOM 730 O O . ASN A 1 95 ? 3.550 -6.655 12.457 1.00 46.97 95 ASN A O 1
ATOM 734 N N . GLU A 1 96 ? 2.212 -6.502 14.236 1.00 51.34 96 GLU A N 1
ATOM 735 C CA . GLU A 1 96 ? 1.241 -5.578 13.668 1.00 51.34 96 GLU A CA 1
ATOM 736 C C . GLU A 1 96 ? 1.613 -4.152 14.062 1.00 51.34 96 GLU A C 1
ATOM 738 O O . GLU A 1 96 ? 1.385 -3.719 15.186 1.00 51.34 96 GLU A O 1
ATOM 743 N N . ILE A 1 97 ? 2.209 -3.393 13.142 1.00 51.88 97 ILE A N 1
ATOM 744 C CA . ILE A 1 97 ? 2.556 -1.994 13.410 1.00 51.88 97 ILE A CA 1
ATOM 745 C C . ILE A 1 97 ? 1.385 -1.112 12.973 1.00 51.88 97 ILE A C 1
ATOM 747 O O . ILE A 1 97 ? 1.155 -0.901 11.778 1.00 51.88 97 ILE A O 1
ATOM 751 N N . ALA A 1 98 ? 0.660 -0.570 13.950 1.00 52.88 98 ALA A N 1
ATOM 752 C CA . ALA A 1 98 ? -0.318 0.490 13.747 1.00 52.88 98 ALA A CA 1
ATOM 753 C C . ALA A 1 98 ? 0.387 1.856 13.783 1.00 52.88 98 ALA A C 1
ATOM 755 O O . ALA A 1 98 ? 0.841 2.314 14.830 1.00 52.88 98 ALA A O 1
ATOM 756 N N . ALA A 1 99 ? 0.492 2.524 12.636 1.00 48.94 99 ALA A N 1
ATOM 757 C CA . ALA A 1 99 ? 0.959 3.903 12.562 1.00 48.94 99 ALA A CA 1
ATOM 758 C C . ALA A 1 99 ? -0.244 4.850 12.654 1.00 48.94 99 ALA A C 1
ATOM 760 O O . ALA A 1 99 ? -1.065 4.907 11.734 1.00 48.94 99 ALA A O 1
ATOM 761 N N . LEU A 1 100 ? -0.343 5.601 13.753 1.00 50.66 100 LEU A N 1
ATOM 762 C CA . LEU A 1 100 ? -1.300 6.697 13.867 1.00 50.66 100 LEU A CA 1
ATOM 763 C C . LEU A 1 100 ? -0.742 7.924 13.136 1.00 50.66 100 LEU A C 1
ATOM 765 O O . LEU A 1 100 ? 0.310 8.449 13.499 1.00 50.66 100 LEU A O 1
ATOM 769 N N . ILE A 1 101 ? -1.436 8.394 12.101 1.00 52.28 101 ILE A N 1
ATOM 770 C CA . ILE A 1 101 ? -1.118 9.675 11.465 1.00 52.28 101 ILE A CA 1
ATOM 771 C C . ILE A 1 101 ? -1.876 10.756 12.235 1.00 52.28 101 ILE A C 1
ATOM 773 O O . ILE A 1 101 ? -3.098 10.865 12.125 1.00 52.28 101 ILE A O 1
ATOM 777 N N . ILE A 1 102 ? -1.135 11.531 13.024 1.00 44.03 102 ILE A N 1
ATOM 778 C CA . ILE A 1 102 ? -1.620 12.707 13.754 1.00 44.03 102 ILE A CA 1
ATOM 779 C C . ILE A 1 102 ? -1.342 13.951 12.888 1.00 44.03 102 ILE A C 1
ATOM 781 O O . ILE A 1 102 ? -0.293 14.040 12.248 1.00 44.03 102 ILE A O 1
ATOM 785 N N . GLU A 1 103 ? -2.297 14.886 12.818 1.00 40.22 103 GLU A N 1
ATOM 786 C CA . GLU A 1 103 ? -2.236 16.099 11.982 1.00 40.22 103 GLU A CA 1
ATOM 787 C C . GLU A 1 103 ? -0.933 16.900 12.161 1.00 40.22 103 GLU A C 1
ATOM 789 O O . GLU A 1 103 ? -0.481 17.124 13.286 1.00 40.22 103 GLU A O 1
ATOM 794 N N . PRO A 1 104 ? -0.321 17.324 11.034 1.00 34.38 104 PRO A N 1
ATOM 795 C CA . PRO A 1 104 ? -0.694 18.612 10.427 1.00 34.38 104 PRO A CA 1
ATOM 796 C C . PRO A 1 104 ? -1.072 18.550 8.927 1.00 34.38 104 PRO A C 1
ATOM 798 O O . PRO A 1 104 ? -1.096 19.580 8.259 1.00 34.38 104 PRO A O 1
ATOM 801 N N . LEU A 1 105 ? -1.328 17.363 8.356 1.00 44.00 105 LEU A N 1
ATOM 802 C CA . LEU A 1 105 ? -1.487 17.195 6.897 1.00 44.00 105 LEU A CA 1
ATOM 803 C C . LEU A 1 105 ? -2.918 17.381 6.348 1.00 44.00 105 LEU A C 1
ATOM 805 O O . LEU A 1 105 ? -3.114 17.308 5.135 1.00 44.00 105 LEU A O 1
ATOM 809 N N . VAL A 1 106 ? -3.915 17.600 7.207 1.00 47.53 106 VAL A N 1
ATOM 810 C CA . VAL A 1 106 ? -5.328 17.717 6.824 1.00 47.53 106 VAL A CA 1
ATOM 811 C C . VAL A 1 106 ? -5.847 19.074 7.310 1.00 47.53 106 VAL A C 1
ATOM 813 O O . VAL A 1 106 ? -5.831 19.367 8.495 1.00 47.53 106 VAL A O 1
ATOM 816 N N . LEU A 1 107 ? -6.261 19.947 6.386 1.00 31.58 107 LEU A N 1
ATOM 817 C CA . LEU A 1 107 ? -6.950 21.207 6.698 1.00 31.58 107 LEU A CA 1
ATOM 818 C C . LEU A 1 107 ? -8.419 20.889 7.023 1.00 31.58 107 LEU A C 1
ATOM 820 O O . LEU A 1 107 ? -9.295 21.089 6.182 1.00 31.58 107 LEU A O 1
ATOM 824 N N . VAL A 1 108 ? -8.691 20.329 8.204 1.00 39.59 108 VAL A N 1
ATOM 825 C CA . VAL A 1 108 ? -10.063 20.127 8.698 1.00 39.59 108 VAL A CA 1
ATOM 826 C C . VAL A 1 108 ? -10.141 20.522 10.175 1.00 39.59 108 VAL A C 1
ATOM 828 O O . VAL A 1 108 ? -9.758 19.771 11.061 1.00 39.59 108 VAL A O 1
ATOM 831 N N . GLU A 1 109 ? -10.686 21.703 10.456 1.00 35.97 109 GLU A N 1
ATOM 832 C CA . GLU A 1 109 ? -11.230 22.024 11.783 1.00 35.97 109 GLU A CA 1
ATOM 833 C C . GLU A 1 109 ? -12.668 21.463 11.904 1.00 35.97 109 GLU A C 1
ATOM 835 O O . GLU A 1 109 ? -13.387 21.482 10.899 1.00 35.97 109 GLU A O 1
ATOM 840 N N . PRO A 1 110 ? -13.185 21.071 13.091 1.00 45.47 110 PRO A N 1
ATOM 841 C CA . PRO A 1 110 ? -12.514 20.753 14.348 1.00 45.47 110 PRO A CA 1
ATOM 842 C C . PRO A 1 110 ? -13.099 19.479 15.008 1.00 45.47 110 PRO A C 1
ATOM 844 O O . PRO A 1 110 ? -13.758 19.597 16.026 1.00 45.47 110 PRO A O 1
ATOM 847 N N . GLU A 1 111 ? -12.872 18.262 14.500 1.00 37.75 111 GLU A N 1
ATOM 848 C CA . GLU A 1 111 ? -13.061 17.024 15.292 1.00 37.75 111 GLU A CA 1
ATOM 849 C C . GLU A 1 111 ? -12.007 15.996 14.850 1.00 37.75 111 GLU A C 1
ATOM 851 O O . GLU A 1 111 ? -12.055 15.474 13.740 1.00 37.75 111 GLU A O 1
ATOM 856 N N . ARG A 1 112 ? -10.991 15.784 15.696 1.00 46.81 112 ARG A N 1
ATOM 857 C CA . ARG A 1 112 ? -9.718 15.112 15.380 1.00 46.81 112 ARG A CA 1
ATOM 858 C C . ARG A 1 112 ? -9.903 13.710 14.780 1.00 46.81 112 ARG A C 1
ATOM 860 O O . ARG A 1 112 ? -10.204 12.731 15.465 1.00 46.81 112 ARG A O 1
ATOM 867 N N . CYS A 1 113 ? -9.643 13.619 13.482 1.00 39.34 113 CYS A N 1
ATOM 868 C CA . CYS A 1 113 ? -9.555 12.379 12.724 1.00 39.34 113 CYS A CA 1
ATOM 869 C C . CYS A 1 113 ? -8.165 11.766 12.951 1.00 39.34 113 CYS A C 1
ATOM 871 O O . CYS A 1 113 ? -7.164 12.369 12.571 1.00 39.34 113 CYS A O 1
ATOM 873 N N . SER A 1 114 ? -8.076 10.587 13.564 1.00 45.56 114 SER A N 1
ATOM 874 C CA . SER A 1 114 ? -6.806 9.870 13.704 1.00 45.56 114 SER A CA 1
ATOM 875 C C . SER A 1 114 ? -6.785 8.720 12.703 1.00 45.56 114 SER A C 1
ATOM 877 O O . SER A 1 114 ? -7.571 7.779 12.794 1.00 45.56 114 SER A O 1
ATOM 879 N N . LEU A 1 115 ? -5.932 8.810 11.683 1.00 44.25 115 LEU A N 1
ATOM 880 C CA . LEU A 1 115 ? -5.839 7.758 10.671 1.00 44.25 115 LEU A CA 1
ATOM 881 C C . LEU A 1 115 ? -4.960 6.634 11.211 1.00 44.25 115 LEU A C 1
ATOM 883 O O . LEU A 1 115 ? -3.783 6.866 11.477 1.00 44.25 115 LEU A O 1
ATOM 887 N N . VAL A 1 116 ? -5.507 5.427 11.346 1.00 45.62 116 VAL A N 1
ATOM 888 C CA . VAL A 1 116 ? -4.702 4.237 11.629 1.00 45.62 116 VAL A CA 1
ATOM 889 C C . VAL A 1 116 ? -4.293 3.623 10.296 1.00 45.62 116 VAL A C 1
ATOM 891 O O . VAL A 1 116 ? -5.127 3.176 9.503 1.00 45.62 116 VAL A O 1
ATOM 894 N N . ASN A 1 117 ? -2.991 3.633 10.031 1.00 37.97 117 ASN A N 1
ATOM 895 C CA . ASN A 1 117 ? -2.376 2.877 8.954 1.00 37.97 117 ASN A CA 1
ATOM 896 C C . ASN A 1 117 ? -1.746 1.626 9.571 1.00 37.97 117 ASN A C 1
ATOM 898 O O . ASN A 1 117 ? -0.702 1.718 10.213 1.00 37.97 117 ASN A O 1
ATOM 902 N N . MET A 1 118 ? -2.405 0.477 9.432 1.00 38.72 118 MET A N 1
ATOM 903 C CA . MET A 1 118 ? -1.900 -0.784 9.965 1.00 38.72 118 MET A CA 1
ATOM 904 C C . MET A 1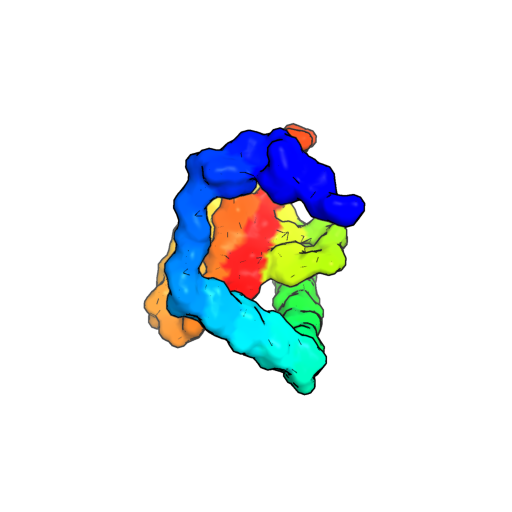 118 ? -1.233 -1.554 8.834 1.00 38.72 118 MET A C 1
ATOM 906 O O . MET A 1 118 ? -1.876 -1.897 7.840 1.00 38.72 118 MET A O 1
ATOM 910 N N . LYS A 1 119 ? 0.077 -1.765 8.957 1.00 31.80 119 LYS A N 1
ATOM 911 C CA . LYS A 1 119 ? 0.837 -2.563 8.000 1.00 31.80 119 LYS A CA 1
ATOM 912 C C . LYS A 1 119 ? 0.858 -3.995 8.531 1.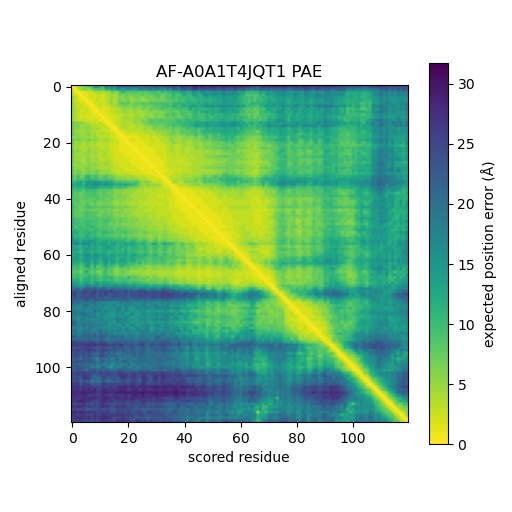00 31.80 119 LYS A C 1
ATOM 914 O O . LYS A 1 119 ? 1.532 -4.247 9.527 1.00 31.80 119 LYS A O 1
ATOM 919 N N . MET A 1 120 ? 0.059 -4.865 7.914 1.00 30.55 120 MET A N 1
ATOM 920 C CA . MET A 1 120 ? 0.128 -6.319 8.106 1.00 30.55 120 MET A CA 1
ATOM 921 C C . MET A 1 120 ? 1.221 -6.912 7.222 1.00 30.55 120 MET A C 1
ATOM 923 O O . MET A 1 120 ? 1.423 -6.370 6.107 1.00 30.55 120 MET A O 1
#

Mean predicted aligned error: 11.91 Å

Sequence (120 aa):
MNILILKARTFIYSTVLSPGTIAASLASLDYLGNNCEILEELWGNIRLLKTGLTDLGYKLVPSQSAIIPIMIGNERDPMELSTGLLEDILKENHNEIAALIIEPLVLVEPERCSLVNMKM

Nearest PDB structures (foldseek):
  5ucg-assembly1_A  TM=3.305E-01  e=2.640E-01  Bacillus subtilis subsp. subtilis str. 168
  5ucg-assembly3_C  TM=3.303E-01  e=2.442E+00  Bacillus subtilis subsp. subtilis str. 168
  5fdx-assembly2_B  TM=3.131E-01  e=1.400E+00  Homo sapiens
  6hew-assembly1_A  TM=3.183E-01  e=4.530E+00  Homo sapiens
  2z2w-assembly1_A  TM=3.664E-01  e=6.563E+00  Homo sapiens

pLDDT: mean 71.53, std 18.63, range [30.55, 95.88]